Protein AF-A0A852ZB90-F1 (afdb_monomer_lite)

Sequence (143 aa):
MATTFTEGSSARAPVPRTAATSTGSAPGTRPEPSSFTPPLVPPPRRRAGDPTEADLTAATWDVQTGERSGHWHANVHVEAYRPAEGPGTPWLLLRGPGWRRLPRADERAGTVLAFLGAQAHRTGRPVSVLEDAEGVIRQIYLW

Radius of gyration: 27.37 Å; chains: 1; bounding box: 32×73×77 Å

Organism: NCBI:txid446787

Foldseek 3Di:
DDDDDDDDDPDDDDDDDDDDDDDDDDDDDDDDPPPDDDPPDPPPPDPDLPQDPVLLVCLVPPPDDDPQPWDKDFQWAFQDWADADDQGWIWTQTDPVGIATEPGCVDSQSVSVSVLSVVRNVVRFGWMFTAHPVRYTSHIGGD

Structure (mmCIF, N/CA/C/O backbone):
data_AF-A0A852ZB90-F1
#
_entry.id   AF-A0A852ZB90-F1
#
loop_
_atom_site.group_PDB
_atom_site.id
_atom_site.type_symbol
_atom_site.label_atom_id
_atom_site.label_alt_id
_atom_site.label_comp_id
_atom_site.label_asym_id
_atom_site.label_entity_id
_atom_site.label_seq_id
_atom_site.pdbx_PDB_ins_code
_atom_site.Cartn_x
_atom_site.Cartn_y
_atom_site.Cartn_z
_atom_site.occupancy
_atom_site.B_iso_or_equiv
_atom_site.auth_seq_id
_atom_site.auth_comp_id
_atom_site.auth_asym_id
_atom_site.auth_atom_id
_atom_site.pdbx_PDB_model_num
ATOM 1 N N . MET A 1 1 ? 4.880 -24.658 58.133 1.00 43.88 1 MET A N 1
ATOM 2 C CA . MET A 1 1 ? 5.886 -23.622 57.825 1.00 43.88 1 MET A CA 1
ATOM 3 C C . MET A 1 1 ? 5.189 -22.546 57.017 1.00 43.88 1 MET A C 1
ATOM 5 O O . MET A 1 1 ? 4.683 -22.855 55.950 1.00 43.88 1 MET A O 1
ATOM 9 N N . ALA A 1 2 ? 5.034 -21.357 57.596 1.00 41.19 2 ALA A N 1
ATOM 10 C CA . ALA A 1 2 ? 4.275 -20.247 57.028 1.00 41.19 2 ALA A CA 1
ATOM 11 C C . ALA A 1 2 ? 5.254 -19.204 56.476 1.00 41.19 2 ALA A C 1
ATOM 13 O O . ALA A 1 2 ? 6.137 -18.757 57.204 1.00 41.19 2 ALA A O 1
ATOM 14 N N . THR A 1 3 ? 5.115 -18.844 55.203 1.00 47.59 3 THR A N 1
ATOM 15 C CA . THR A 1 3 ? 5.881 -17.770 54.561 1.00 47.59 3 THR A CA 1
ATOM 16 C C . THR A 1 3 ? 4.982 -16.552 54.407 1.00 47.59 3 THR A C 1
ATOM 18 O O . THR A 1 3 ? 4.089 -16.528 53.564 1.00 47.59 3 THR A O 1
ATOM 21 N N . THR A 1 4 ? 5.202 -15.557 55.257 1.00 45.91 4 THR A N 1
ATOM 22 C CA . THR A 1 4 ? 4.640 -14.209 55.159 1.00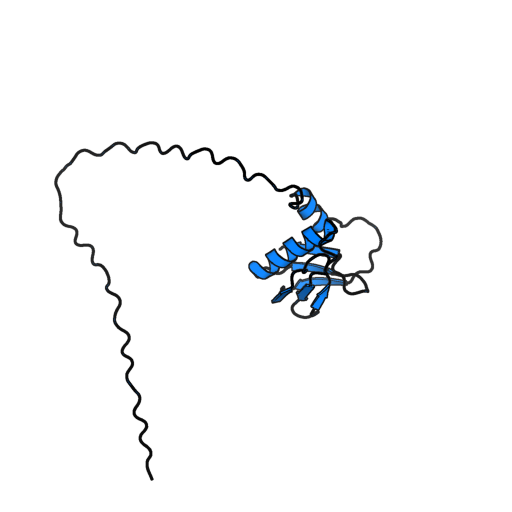 45.91 4 THR A CA 1
ATOM 23 C C . THR A 1 4 ? 5.381 -13.434 54.070 1.00 45.91 4 THR A C 1
ATOM 25 O O . THR A 1 4 ? 6.598 -13.278 54.137 1.00 45.91 4 THR A O 1
ATOM 28 N N . PHE A 1 5 ? 4.649 -12.946 53.068 1.00 38.72 5 PHE A N 1
ATOM 29 C CA . PHE A 1 5 ? 5.155 -12.005 52.070 1.00 38.72 5 PHE A CA 1
ATOM 30 C C . PHE A 1 5 ? 4.608 -10.617 52.422 1.00 38.72 5 PHE A C 1
ATOM 32 O O . PHE A 1 5 ? 3.398 -10.402 52.424 1.00 38.72 5 PHE A O 1
ATOM 39 N N . THR A 1 6 ? 5.499 -9.703 52.801 1.00 44.47 6 THR A N 1
ATOM 40 C CA . THR A 1 6 ? 5.170 -8.312 53.131 1.00 44.47 6 THR A CA 1
ATOM 41 C C . THR A 1 6 ? 5.004 -7.527 51.834 1.00 44.47 6 THR A C 1
ATOM 43 O O . THR A 1 6 ? 5.984 -7.236 51.150 1.00 44.47 6 THR A O 1
ATOM 46 N N . GLU A 1 7 ? 3.763 -7.200 51.483 1.00 46.56 7 GLU A N 1
ATOM 47 C CA . GLU A 1 7 ? 3.434 -6.349 50.340 1.00 46.56 7 GLU A CA 1
ATOM 48 C C . GLU A 1 7 ? 3.753 -4.883 50.679 1.00 46.56 7 GLU A C 1
ATOM 50 O O . GLU A 1 7 ? 3.147 -4.265 51.558 1.00 46.56 7 GLU A O 1
ATOM 55 N N . GLY A 1 8 ? 4.776 -4.345 50.013 1.00 37.44 8 GLY A N 1
ATOM 56 C CA . GLY A 1 8 ? 5.190 -2.952 50.119 1.00 37.44 8 GLY A CA 1
ATOM 57 C C . GLY A 1 8 ? 4.150 -2.025 49.497 1.00 37.44 8 GLY A C 1
ATOM 58 O O . GLY A 1 8 ? 4.011 -1.949 48.280 1.00 37.44 8 GLY A O 1
ATOM 59 N N . SER A 1 9 ? 3.442 -1.302 50.361 1.00 40.66 9 SER A N 1
ATOM 60 C CA . SER A 1 9 ? 2.519 -0.217 50.034 1.00 40.66 9 SER A CA 1
ATOM 61 C C . SER A 1 9 ? 3.228 0.899 49.254 1.00 40.66 9 SER A C 1
ATOM 63 O O . SER A 1 9 ? 3.978 1.692 49.823 1.00 40.66 9 SER A O 1
ATOM 65 N N . SER A 1 10 ? 2.989 0.977 47.943 1.00 44.44 10 SER A N 1
ATOM 66 C CA . SER A 1 10 ? 3.414 2.108 47.114 1.00 44.44 10 SER A CA 1
ATOM 67 C C . SER A 1 10 ? 2.248 3.092 46.993 1.00 44.44 10 SER A C 1
ATOM 69 O O . SER A 1 10 ? 1.458 3.057 46.049 1.00 44.44 10 SER A O 1
ATOM 71 N N . ALA A 1 11 ? 2.104 3.954 48.000 1.00 47.72 11 ALA A N 1
ATOM 72 C CA . ALA A 1 11 ? 1.103 5.012 48.019 1.00 47.72 11 ALA A CA 1
ATOM 73 C C . ALA A 1 11 ? 1.342 6.000 46.861 1.00 47.72 11 ALA A C 1
ATOM 75 O O . ALA A 1 11 ? 2.342 6.716 46.813 1.00 47.72 11 ALA A O 1
ATOM 76 N N . ARG A 1 12 ? 0.406 6.037 45.909 1.00 40.97 12 ARG A N 1
ATOM 77 C CA . ARG A 1 12 ? 0.364 7.013 44.815 1.00 40.97 12 ARG A CA 1
ATOM 78 C C . ARG A 1 12 ? 0.055 8.394 45.399 1.00 40.97 12 ARG A C 1
ATOM 80 O O . ARG A 1 12 ? -1.034 8.611 45.924 1.00 40.97 12 ARG A O 1
ATOM 87 N N . ALA A 1 13 ? 1.009 9.319 45.307 1.00 45.66 13 ALA A N 1
ATOM 88 C CA . ALA A 1 13 ? 0.827 10.700 45.745 1.00 45.66 13 ALA A CA 1
ATOM 89 C C . ALA A 1 13 ? -0.348 11.374 44.994 1.00 45.66 13 ALA A C 1
ATOM 91 O O . ALA A 1 13 ? -0.459 11.212 43.772 1.00 45.66 13 ALA A O 1
ATOM 92 N N . PRO A 1 14 ? -1.233 12.121 45.681 1.00 47.03 14 PRO A N 1
ATOM 93 C CA . PRO A 1 14 ? -2.324 12.838 45.033 1.00 47.03 14 PRO A CA 1
ATOM 94 C C . PRO A 1 14 ? -1.794 14.048 44.249 1.00 47.03 14 PRO A C 1
ATOM 96 O O . PRO A 1 14 ? -1.040 14.870 44.763 1.00 47.03 14 PRO A O 1
ATOM 99 N N . VAL A 1 15 ? -2.218 14.159 42.990 1.00 43.56 15 VAL A N 1
ATOM 100 C CA . VAL A 1 15 ? -1.995 15.330 42.127 1.00 43.56 15 VAL A CA 1
ATOM 101 C C . VAL A 1 15 ? -2.701 16.555 42.728 1.00 43.56 15 VAL A C 1
ATOM 103 O O . VAL A 1 15 ? -3.898 16.463 43.019 1.00 43.56 15 VAL A O 1
ATOM 106 N N . PRO A 1 16 ? -2.027 17.707 42.903 1.00 43.12 16 PRO A N 1
ATOM 107 C CA . PRO A 1 16 ? -2.681 18.904 43.413 1.00 43.12 16 PRO A CA 1
ATOM 108 C C . PRO A 1 16 ? -3.661 19.457 42.368 1.00 43.12 16 PRO A C 1
ATOM 110 O O . PRO A 1 16 ? -3.267 19.867 41.278 1.00 43.12 16 PRO A O 1
ATOM 113 N N . ARG A 1 17 ? -4.958 19.480 42.707 1.00 45.25 17 ARG A N 1
ATOM 114 C CA . ARG A 1 17 ? -5.961 20.276 41.986 1.00 45.25 17 ARG A CA 1
ATOM 115 C C . ARG A 1 17 ? -5.745 21.738 42.350 1.00 45.25 17 ARG A C 1
ATOM 117 O O . ARG A 1 17 ? -5.940 22.120 43.501 1.00 45.25 17 ARG A O 1
ATOM 124 N N . THR A 1 18 ? -5.357 22.554 41.381 1.00 43.41 18 THR A N 1
ATOM 125 C CA . THR A 1 18 ? -5.297 24.006 41.544 1.00 43.41 18 THR A CA 1
ATOM 126 C C . THR A 1 18 ? -6.726 24.531 41.699 1.00 43.41 18 THR A C 1
ATOM 128 O O . THR A 1 18 ? -7.508 24.521 40.751 1.00 43.41 18 THR A O 1
ATOM 131 N N . ALA A 1 19 ? -7.092 24.939 42.913 1.00 40.03 19 ALA A N 1
ATOM 132 C CA . ALA A 1 19 ? -8.308 25.699 43.159 1.00 40.03 19 ALA A CA 1
ATOM 133 C C . ALA A 1 19 ? -8.091 27.131 42.651 1.00 40.03 19 ALA A C 1
ATOM 135 O O . ALA A 1 19 ? -7.159 27.811 43.078 1.00 40.03 19 ALA A O 1
ATOM 136 N N . ALA A 1 20 ? -8.933 27.580 41.722 1.00 38.94 20 ALA A N 1
ATOM 137 C CA . ALA A 1 20 ? -8.973 28.975 41.315 1.00 38.94 20 ALA A CA 1
ATOM 138 C C . ALA A 1 20 ? -9.669 29.788 42.416 1.00 38.94 20 ALA A C 1
ATOM 140 O O . ALA A 1 20 ? -10.893 29.766 42.541 1.00 38.94 20 ALA A O 1
ATOM 141 N N . THR A 1 21 ? -8.886 30.498 43.226 1.00 38.03 21 THR A N 1
ATOM 142 C CA . THR A 1 21 ? -9.404 31.542 44.114 1.00 38.03 21 THR A CA 1
ATOM 143 C C . THR A 1 21 ? -9.700 32.775 43.266 1.00 38.03 21 THR A C 1
ATOM 145 O O . THR A 1 21 ? -8.790 33.453 42.797 1.00 38.03 21 THR A O 1
ATOM 148 N N . SER A 1 22 ? -10.985 33.045 43.042 1.00 42.66 22 SER A N 1
ATOM 149 C CA . SER A 1 22 ? -11.459 34.295 42.451 1.00 42.66 22 SER A CA 1
ATOM 150 C C . SER A 1 22 ? -11.431 35.387 43.518 1.00 42.66 22 SER A C 1
ATOM 152 O O . SER A 1 22 ? -12.354 35.490 44.325 1.00 42.66 22 SER A O 1
ATOM 154 N N . THR A 1 23 ? -10.382 36.205 43.520 1.00 40.44 23 THR A N 1
ATOM 155 C CA . THR A 1 23 ? -10.326 37.447 44.301 1.00 40.44 23 THR A CA 1
ATOM 156 C C . THR A 1 23 ? -10.567 38.613 43.351 1.00 40.44 23 THR A C 1
ATOM 158 O O . THR A 1 23 ? -9.854 38.776 42.363 1.00 40.44 23 THR A O 1
ATOM 161 N N . GLY A 1 24 ? -11.618 39.387 43.622 1.00 46.22 24 GLY A N 1
ATOM 162 C CA . GLY A 1 24 ? -12.045 40.501 42.783 1.00 46.22 24 GLY A CA 1
ATOM 163 C C . GLY A 1 24 ? -10.960 41.559 42.586 1.00 46.22 24 GLY A C 1
ATOM 164 O O . GLY A 1 24 ? -10.116 41.793 43.452 1.00 46.22 24 GLY A O 1
ATOM 165 N N . SER A 1 25 ? -11.007 42.226 41.436 1.00 41.66 25 SER A N 1
ATOM 166 C CA . SER A 1 25 ? -10.293 43.477 41.201 1.00 41.66 25 SER A CA 1
ATOM 167 C C . SER A 1 25 ? -11.099 44.403 40.288 1.00 41.66 25 SER A C 1
ATOM 169 O O . SER A 1 25 ? -11.844 43.961 39.417 1.00 41.66 25 SER A O 1
ATOM 171 N N . ALA A 1 26 ? -10.965 45.687 40.609 1.00 46.06 26 ALA A N 1
ATOM 172 C CA . ALA A 1 26 ? -11.660 46.891 40.156 1.00 46.06 26 ALA A CA 1
ATOM 173 C C . ALA A 1 26 ? -11.725 47.104 38.620 1.00 46.06 26 ALA A C 1
ATOM 175 O O . ALA A 1 26 ? -10.983 46.457 37.879 1.00 46.06 26 ALA A O 1
ATOM 176 N N . PRO A 1 27 ? -12.578 48.030 38.121 1.00 44.78 27 PRO A N 1
ATOM 177 C CA . PRO A 1 27 ? -12.738 48.277 36.689 1.00 44.78 27 PRO A CA 1
ATOM 178 C C . PRO A 1 27 ? -11.501 48.980 36.112 1.00 44.78 27 PRO A C 1
ATOM 180 O O . PRO A 1 27 ? -11.358 50.197 36.193 1.00 44.78 27 PRO A O 1
ATOM 183 N N . GLY A 1 28 ? -10.597 48.188 35.537 1.00 42.66 28 GLY A N 1
ATOM 184 C CA . GLY A 1 28 ? -9.466 48.641 34.734 1.00 42.66 28 GLY A CA 1
ATOM 185 C C . GLY A 1 28 ? -9.751 48.450 33.245 1.00 42.66 28 GLY A C 1
ATOM 186 O O . GLY A 1 28 ? -10.223 47.400 32.818 1.00 42.66 28 GLY A O 1
ATOM 187 N N . THR A 1 29 ? -9.488 49.495 32.473 1.00 48.50 29 THR A N 1
ATOM 188 C CA . THR A 1 29 ? -9.661 49.658 31.026 1.00 48.50 29 THR A CA 1
ATOM 189 C C . THR A 1 29 ? -9.310 48.401 30.214 1.00 48.50 29 THR A C 1
ATOM 191 O O . THR A 1 29 ? -8.192 47.900 30.293 1.00 48.50 29 THR A O 1
ATOM 194 N N . ARG A 1 30 ? -10.257 47.902 29.403 1.00 49.09 30 ARG A N 1
ATOM 195 C CA . ARG A 1 30 ? -10.067 46.774 28.472 1.00 49.09 30 ARG A CA 1
ATOM 196 C C . ARG A 1 30 ? -9.057 47.170 27.381 1.00 49.09 30 ARG A C 1
ATOM 198 O O . ARG A 1 30 ? -9.386 48.064 26.603 1.00 49.09 30 ARG A O 1
ATOM 205 N N . PRO A 1 31 ? -7.875 46.536 27.273 1.00 55.31 31 PRO A N 1
ATOM 206 C CA . PRO A 1 31 ? -7.019 46.737 26.113 1.00 55.31 31 PRO A CA 1
ATOM 207 C C . PRO A 1 31 ? -7.691 46.130 24.871 1.00 55.31 31 PRO A C 1
ATOM 209 O O . PRO A 1 31 ? -8.267 45.039 24.922 1.00 55.31 31 PRO A O 1
ATOM 212 N N . GLU A 1 32 ? -7.663 46.882 23.774 1.00 52.59 32 GLU A N 1
ATOM 213 C CA . GLU A 1 32 ? -8.128 46.467 22.450 1.00 52.59 32 GLU A CA 1
ATOM 214 C C . GLU A 1 32 ? -7.445 45.146 22.035 1.00 52.59 32 GLU A C 1
ATOM 216 O O . GLU A 1 32 ? -6.249 44.977 22.293 1.00 52.59 32 GLU A O 1
ATOM 221 N N . PRO A 1 33 ? -8.157 44.177 21.427 1.00 51.91 33 PRO A N 1
ATOM 222 C CA . PRO A 1 33 ? -7.511 42.969 20.933 1.00 51.91 33 PRO A CA 1
ATOM 223 C C . PRO A 1 33 ? -6.563 43.326 19.780 1.00 51.91 33 PRO A C 1
ATOM 225 O O . PRO A 1 33 ? -7.007 43.603 18.667 1.00 51.91 33 PRO A O 1
ATOM 228 N N . SER A 1 34 ? -5.253 43.292 20.043 1.00 58.75 34 SER A N 1
ATOM 229 C CA . SER A 1 34 ? -4.218 43.379 19.010 1.00 58.75 34 SER A CA 1
ATOM 230 C C . SER A 1 34 ? -4.525 42.403 17.877 1.00 58.75 34 SER A C 1
ATOM 232 O O . SER A 1 34 ? -4.581 41.189 18.084 1.00 58.75 34 SER A O 1
ATOM 234 N N . SER A 1 35 ? -4.698 42.943 16.672 1.00 58.41 35 SER A N 1
ATOM 235 C CA . SER A 1 35 ? -4.856 42.167 15.445 1.00 58.41 35 SER A CA 1
ATOM 236 C C . SER A 1 35 ? -3.551 41.429 15.147 1.00 58.41 35 SER A C 1
ATOM 238 O O . SER A 1 35 ? -2.633 41.968 14.530 1.00 58.41 35 SER A O 1
ATOM 240 N N . PHE A 1 36 ? -3.441 40.191 15.622 1.00 59.03 36 PHE A N 1
ATOM 241 C CA . PHE A 1 36 ? -2.353 39.300 15.246 1.00 59.03 36 PHE A CA 1
ATOM 242 C C . PHE A 1 36 ? -2.535 38.914 13.776 1.00 59.03 36 PHE A C 1
ATOM 244 O O . PHE A 1 36 ? -3.378 38.086 13.438 1.00 59.03 36 PHE A O 1
ATOM 251 N N . THR A 1 37 ? -1.752 39.531 12.894 1.00 59.03 37 THR A N 1
ATOM 252 C CA . THR A 1 37 ? -1.577 39.029 11.529 1.00 59.03 37 THR A CA 1
ATOM 253 C C . THR A 1 37 ? -0.483 37.964 11.595 1.00 59.03 37 THR A C 1
ATOM 255 O O . THR A 1 37 ? 0.668 38.325 11.858 1.00 59.03 37 THR A O 1
ATOM 258 N N . PRO A 1 38 ? -0.791 36.663 11.427 1.00 62.25 38 PRO A N 1
ATOM 259 C CA . PRO A 1 38 ? 0.249 35.647 11.406 1.00 62.25 38 PRO A CA 1
ATOM 260 C C . PRO A 1 38 ? 1.231 35.958 10.268 1.00 62.25 38 PRO A C 1
ATOM 262 O O . PRO A 1 38 ? 0.793 36.350 9.182 1.00 62.25 38 PRO A O 1
ATOM 265 N N . PRO A 1 39 ? 2.550 35.796 10.482 1.00 57.75 39 PRO A N 1
ATOM 266 C CA . PRO A 1 39 ? 3.505 35.939 9.397 1.00 57.75 39 PRO A CA 1
ATOM 267 C C . PRO A 1 39 ? 3.128 34.954 8.290 1.00 57.75 39 PRO A C 1
ATOM 269 O O . PRO A 1 39 ? 2.835 33.788 8.564 1.00 57.75 39 PRO A O 1
ATOM 272 N N . LEU A 1 40 ? 3.114 35.436 7.047 1.00 60.59 40 LEU A N 1
ATOM 273 C CA . LEU A 1 40 ? 2.865 34.625 5.863 1.00 60.59 40 LEU A CA 1
ATOM 274 C C . LEU A 1 40 ? 3.976 33.569 5.775 1.00 60.59 40 LEU A C 1
ATOM 276 O O . LEU A 1 40 ? 5.065 33.841 5.273 1.00 60.59 40 LEU A O 1
ATOM 280 N N . VAL A 1 41 ? 3.734 32.384 6.339 1.00 69.69 41 VAL A N 1
ATOM 281 C CA . VAL A 1 41 ? 4.665 31.261 6.248 1.00 69.69 41 VAL A CA 1
ATOM 282 C C . VAL A 1 41 ? 4.767 30.917 4.762 1.00 69.69 41 VAL A C 1
ATOM 284 O O . VAL A 1 41 ? 3.744 30.579 4.160 1.00 69.69 41 VAL A O 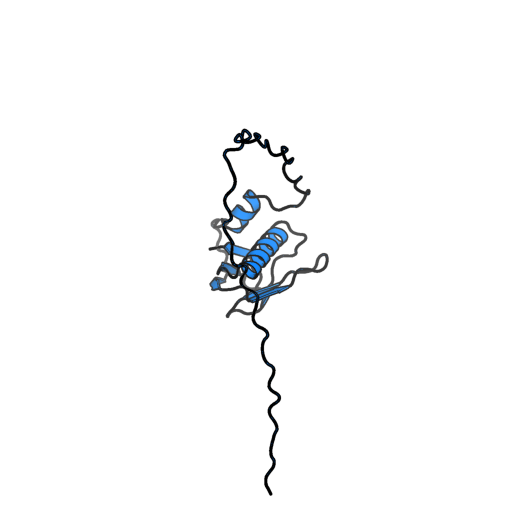1
ATOM 287 N N . PRO A 1 42 ? 5.953 31.033 4.133 1.00 60.81 42 PRO A N 1
ATOM 288 C CA . PRO A 1 42 ? 6.102 30.622 2.748 1.00 60.81 42 PRO A CA 1
ATOM 289 C C . PRO A 1 42 ? 5.720 29.141 2.651 1.00 60.81 42 PRO A C 1
ATOM 291 O O . PRO A 1 42 ? 6.091 28.368 3.543 1.00 60.81 42 PRO A O 1
ATOM 294 N N . PRO A 1 43 ? 4.975 28.727 1.610 1.00 59.94 43 PRO A N 1
ATOM 295 C CA . PRO A 1 43 ? 4.585 27.334 1.469 1.00 59.94 43 PRO A CA 1
ATOM 296 C C . PRO A 1 43 ? 5.842 26.458 1.536 1.00 59.94 43 PRO A C 1
ATOM 298 O O . PRO A 1 43 ? 6.890 26.864 1.011 1.00 59.94 43 PRO A O 1
ATOM 301 N N . PRO A 1 44 ? 5.775 25.288 2.199 1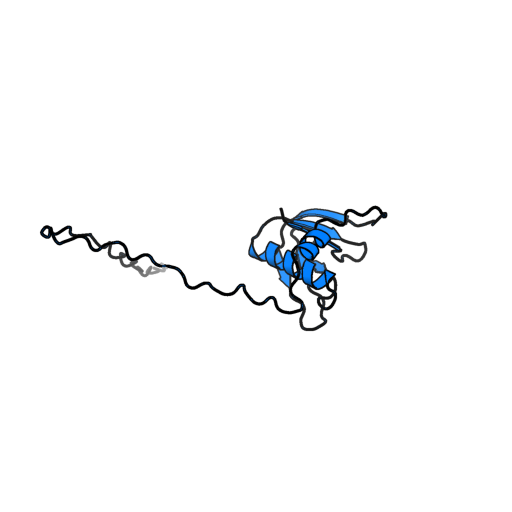.00 63.75 44 PRO A N 1
ATOM 302 C CA . PRO A 1 44 ? 6.920 24.399 2.290 1.00 63.75 44 PRO A CA 1
ATOM 303 C C . PRO A 1 44 ? 7.452 24.161 0.878 1.00 63.75 44 PRO A C 1
ATOM 305 O O . PRO A 1 44 ? 6.713 23.749 -0.019 1.00 63.75 44 PRO A O 1
ATOM 308 N N . ARG A 1 45 ? 8.731 24.492 0.665 1.00 61.53 45 ARG A N 1
ATOM 309 C CA . ARG A 1 45 ? 9.408 24.234 -0.605 1.00 61.53 45 ARG A CA 1
ATOM 310 C C . ARG A 1 45 ? 9.402 22.721 -0.797 1.00 61.53 45 ARG A C 1
ATOM 312 O O . ARG A 1 45 ? 10.154 22.028 -0.116 1.00 61.53 45 ARG A O 1
ATOM 319 N N . ARG A 1 46 ? 8.526 22.222 -1.675 1.00 55.03 46 ARG A N 1
ATOM 320 C CA . ARG A 1 46 ? 8.508 20.808 -2.071 1.00 55.03 46 ARG A CA 1
ATOM 321 C C . ARG A 1 46 ? 9.914 20.433 -2.527 1.00 55.03 46 ARG A C 1
ATOM 323 O O . ARG A 1 46 ? 10.503 21.154 -3.340 1.00 55.03 46 ARG A O 1
ATOM 330 N N . ARG A 1 47 ? 10.474 19.348 -1.992 1.00 60.06 47 ARG A N 1
ATOM 331 C CA . ARG A 1 47 ? 11.728 18.817 -2.526 1.00 60.06 47 ARG A CA 1
ATOM 332 C C . ARG A 1 47 ? 11.433 18.218 -3.893 1.00 60.06 47 ARG A C 1
ATOM 334 O O . ARG A 1 47 ? 10.395 17.593 -4.102 1.00 60.06 47 ARG A O 1
ATOM 341 N N . ALA A 1 48 ? 12.357 18.401 -4.831 1.00 54.19 48 ALA A N 1
ATOM 342 C CA . ALA A 1 48 ? 12.332 17.642 -6.071 1.00 54.19 48 ALA A CA 1
ATOM 343 C C . ALA A 1 48 ? 12.350 16.143 -5.714 1.00 54.19 48 ALA A C 1
ATOM 345 O O . ALA A 1 48 ? 13.298 15.683 -5.080 1.00 54.19 48 ALA A O 1
ATOM 346 N N . GLY A 1 49 ? 11.277 15.424 -6.055 1.00 63.03 49 GLY A N 1
ATOM 347 C CA . GLY A 1 49 ? 11.088 14.008 -5.717 1.00 63.03 49 GLY A CA 1
ATOM 348 C C . GLY A 1 49 ? 9.968 13.713 -4.715 1.00 63.03 49 GLY A C 1
ATOM 349 O O . GLY A 1 49 ? 9.626 12.545 -4.547 1.00 63.03 49 GLY A O 1
ATOM 350 N N . ASP A 1 50 ? 9.358 14.726 -4.089 1.00 70.62 50 ASP A N 1
ATOM 351 C CA . ASP A 1 50 ? 8.174 14.491 -3.258 1.00 70.62 50 ASP A CA 1
ATOM 352 C C . ASP A 1 50 ? 6.984 14.064 -4.142 1.00 70.62 50 ASP A C 1
ATOM 354 O O . ASP A 1 50 ? 6.718 14.719 -5.159 1.00 70.62 50 ASP A O 1
ATOM 358 N N . PRO A 1 51 ? 6.242 13.001 -3.773 1.00 71.69 51 PRO A N 1
ATOM 359 C CA . PRO A 1 51 ? 5.077 12.569 -4.532 1.00 71.69 51 PRO A CA 1
ATOM 360 C C . PRO A 1 51 ? 4.038 13.694 -4.607 1.00 71.69 51 PRO A C 1
ATOM 362 O O . PRO A 1 51 ? 3.708 14.352 -3.614 1.00 71.69 51 PRO A O 1
ATOM 365 N N . THR A 1 52 ? 3.539 13.949 -5.814 1.00 80.31 52 THR A N 1
ATOM 366 C CA . THR A 1 52 ? 2.484 14.937 -6.049 1.00 80.31 52 THR A CA 1
ATOM 367 C C . THR A 1 52 ? 1.114 14.340 -5.743 1.00 80.31 52 THR A C 1
ATOM 369 O O . THR A 1 52 ? 0.952 13.125 -5.690 1.00 80.31 52 THR A O 1
ATOM 372 N N . GLU A 1 53 ? 0.100 15.188 -5.569 1.00 73.62 53 GLU A N 1
ATOM 373 C CA . GLU A 1 53 ? -1.283 14.723 -5.400 1.00 73.62 53 GLU A CA 1
ATOM 374 C C . GLU A 1 53 ? -1.728 13.851 -6.580 1.00 73.62 53 GLU A C 1
ATOM 376 O O . GLU A 1 53 ? -2.305 12.794 -6.361 1.00 73.62 53 GLU A O 1
ATOM 381 N N . ALA A 1 54 ? -1.336 14.221 -7.804 1.00 74.31 54 ALA A N 1
ATOM 382 C CA . ALA A 1 54 ? -1.583 13.431 -9.007 1.00 74.31 54 ALA A CA 1
ATOM 383 C C . ALA A 1 54 ? -0.940 12.031 -8.957 1.00 74.31 54 ALA A C 1
ATOM 385 O O . ALA A 1 54 ? -1.498 11.078 -9.493 1.00 74.31 54 ALA A O 1
ATOM 386 N N . ASP A 1 55 ? 0.218 11.889 -8.304 1.00 71.44 55 ASP A N 1
ATOM 387 C CA . ASP A 1 55 ? 0.890 10.595 -8.143 1.00 71.44 55 ASP A CA 1
ATOM 388 C C . ASP A 1 55 ? 0.165 9.713 -7.124 1.00 71.44 55 ASP A C 1
ATOM 390 O O . ASP A 1 55 ? 0.002 8.512 -7.337 1.00 71.44 55 ASP A O 1
ATOM 394 N N . LEU A 1 56 ? -0.300 10.321 -6.027 1.00 71.25 56 LEU A N 1
ATOM 395 C CA . LEU A 1 56 ? -1.118 9.645 -5.021 1.00 71.25 56 LEU A CA 1
ATOM 396 C C . LEU A 1 56 ? -2.447 9.188 -5.632 1.00 71.25 56 LEU A C 1
ATOM 398 O O . LEU A 1 56 ? -2.859 8.049 -5.405 1.00 71.25 56 LEU A O 1
ATOM 402 N N . THR A 1 57 ? -3.089 10.043 -6.437 1.00 68.44 57 THR A N 1
ATOM 403 C CA . THR A 1 57 ? -4.323 9.692 -7.148 1.00 68.44 57 THR A CA 1
ATOM 404 C C . THR A 1 57 ? -4.077 8.639 -8.218 1.00 68.44 57 THR A C 1
ATOM 406 O O . THR A 1 57 ? -4.855 7.708 -8.317 1.00 68.44 57 THR A O 1
ATOM 409 N N . ALA A 1 58 ? -2.979 8.696 -8.977 1.00 64.31 58 ALA A N 1
ATOM 410 C CA . ALA A 1 58 ? -2.649 7.654 -9.953 1.00 64.31 58 ALA A CA 1
ATOM 411 C C . ALA A 1 58 ? -2.430 6.285 -9.284 1.00 64.31 58 ALA A C 1
ATOM 413 O O . ALA A 1 58 ? -2.947 5.275 -9.758 1.00 64.31 58 ALA A O 1
ATOM 414 N N . ALA A 1 59 ? -1.752 6.247 -8.133 1.00 62.09 59 ALA A N 1
ATOM 415 C CA . ALA A 1 59 ? -1.600 5.020 -7.347 1.00 62.09 59 ALA A CA 1
ATOM 416 C C . ALA A 1 59 ? -2.927 4.488 -6.766 1.00 62.09 59 ALA A C 1
ATOM 418 O O . ALA A 1 59 ? -3.020 3.298 -6.458 1.00 62.09 59 ALA A O 1
ATOM 419 N N . THR A 1 60 ? -3.937 5.356 -6.644 1.00 56.28 60 THR A N 1
ATOM 420 C CA . THR A 1 60 ? -5.299 5.049 -6.180 1.00 56.28 60 THR A CA 1
ATOM 421 C C . THR A 1 60 ? -6.347 5.065 -7.300 1.00 56.28 60 THR A C 1
ATOM 423 O O . THR A 1 60 ? -7.529 4.996 -6.999 1.00 56.28 60 THR A O 1
ATOM 426 N N . TRP A 1 61 ? -5.987 5.183 -8.582 1.00 47.53 61 TRP A N 1
ATOM 427 C CA . TRP A 1 61 ? -6.984 5.304 -9.661 1.00 47.53 61 TRP A CA 1
ATOM 428 C C . TRP A 1 61 ? -6.611 4.570 -10.945 1.00 47.53 61 TRP A C 1
ATOM 430 O O . TRP A 1 61 ? -7.347 4.637 -11.927 1.00 47.53 61 TRP A O 1
ATOM 440 N N . ASP A 1 62 ? -5.514 3.816 -10.974 1.00 45.53 62 ASP A N 1
ATOM 441 C CA . ASP A 1 62 ? -5.168 3.028 -12.157 1.00 45.53 62 ASP A CA 1
ATOM 442 C C . ASP A 1 62 ? -6.037 1.755 -12.276 1.00 45.53 62 ASP A C 1
ATOM 444 O O . ASP A 1 62 ? -5.550 0.628 -12.309 1.00 45.53 62 ASP A O 1
ATOM 448 N N . VAL A 1 63 ? -7.362 1.920 -12.348 1.00 48.50 63 VAL 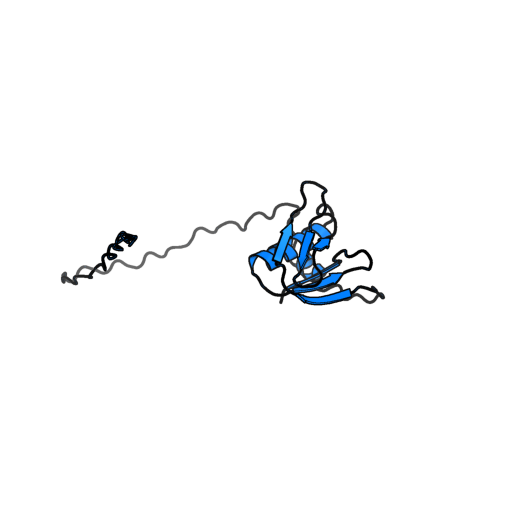A N 1
ATOM 449 C CA . VAL A 1 63 ? -8.270 0.945 -12.965 1.00 48.50 63 VAL A CA 1
ATOM 450 C C . VAL A 1 63 ? -8.245 1.206 -14.476 1.00 48.50 63 VAL A C 1
ATOM 452 O O . VAL A 1 63 ? -9.242 1.591 -15.082 1.00 48.50 63 VAL A O 1
ATOM 455 N N . GLN A 1 64 ? -7.080 1.061 -15.109 1.00 43.28 64 GLN A N 1
ATOM 456 C CA . GLN A 1 64 ? -6.981 1.057 -16.568 1.00 43.28 64 GLN A CA 1
ATOM 457 C C . GLN A 1 64 ? -6.957 -0.389 -17.061 1.00 43.28 64 GLN A C 1
ATOM 459 O O . GLN A 1 64 ? -5.945 -1.081 -17.019 1.00 43.28 64 GLN A O 1
ATOM 464 N N . THR A 1 65 ? -8.148 -0.831 -17.475 1.00 41.09 65 THR A N 1
ATOM 465 C CA . THR A 1 65 ? -8.415 -1.689 -18.643 1.00 41.09 65 THR A CA 1
ATOM 466 C C . THR A 1 65 ? -7.196 -2.396 -19.231 1.00 41.09 65 THR A C 1
ATOM 468 O O . THR A 1 65 ? -6.568 -1.933 -20.180 1.00 41.09 65 THR A O 1
ATOM 471 N N . GLY A 1 66 ? -6.891 -3.552 -18.674 1.00 39.81 66 GLY A N 1
ATOM 472 C CA . GLY A 1 66 ? -5.845 -4.435 -19.149 1.00 39.81 66 GLY A CA 1
ATOM 473 C C . GLY A 1 66 ? -5.700 -5.488 -18.086 1.00 39.81 66 GLY A C 1
ATOM 474 O O . GLY A 1 66 ? -5.104 -5.205 -17.059 1.00 39.81 66 GLY A O 1
ATOM 475 N N . GLU A 1 67 ? -6.371 -6.616 -18.303 1.00 45.31 67 GLU A N 1
ATOM 476 C CA . GLU A 1 67 ? -6.314 -7.880 -17.569 1.00 45.31 67 GLU A CA 1
ATOM 477 C C . GLU A 1 67 ? -5.048 -8.031 -16.699 1.00 45.31 67 GLU A C 1
ATOM 479 O O . GLU A 1 67 ? -4.076 -8.685 -17.061 1.00 45.31 67 GLU A O 1
ATOM 484 N N . ARG A 1 68 ? -5.025 -7.373 -15.537 1.00 54.66 68 ARG A N 1
ATOM 485 C CA . ARG A 1 68 ? -3.992 -7.561 -1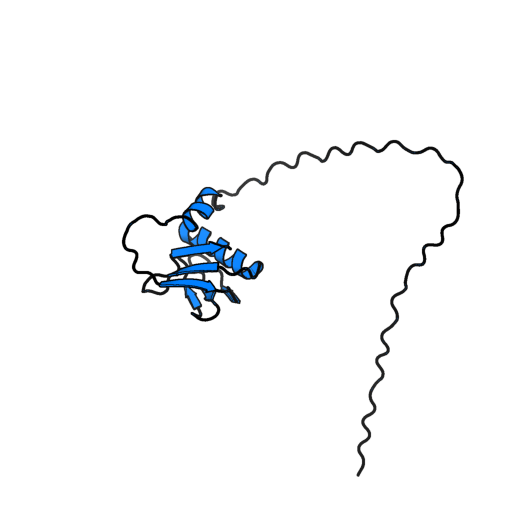4.526 1.00 54.66 68 ARG A CA 1
ATOM 486 C C . ARG A 1 68 ? -4.569 -8.602 -13.598 1.00 54.66 68 ARG A C 1
ATOM 488 O O . ARG A 1 68 ? -5.316 -8.281 -12.677 1.00 54.66 68 ARG A O 1
ATOM 495 N N . SER A 1 69 ? -4.267 -9.857 -13.906 1.00 63.84 69 SER A N 1
ATOM 496 C CA . SER A 1 69 ? -4.448 -11.002 -13.023 1.00 63.84 69 SER A CA 1
ATOM 497 C C . SER A 1 69 ? -3.618 -10.776 -11.758 1.00 63.84 69 SER A C 1
ATOM 499 O O . SER A 1 69 ? -2.472 -11.204 -11.657 1.00 63.84 69 SER A O 1
ATOM 501 N N . GLY A 1 70 ? -4.182 -10.007 -10.835 1.00 76.12 70 GLY A N 1
ATOM 502 C CA . GLY A 1 70 ? -3.640 -9.744 -9.518 1.00 76.12 70 GLY A CA 1
ATOM 503 C C . GLY A 1 70 ? -4.670 -10.084 -8.452 1.00 76.12 70 GLY A C 1
ATOM 504 O O . GLY A 1 70 ? -5.876 -10.118 -8.713 1.00 76.12 70 GLY A O 1
ATOM 505 N N . HIS A 1 71 ? -4.198 -10.358 -7.244 1.00 90.12 71 HIS A N 1
ATOM 506 C CA . HIS A 1 71 ? -5.055 -10.700 -6.122 1.00 90.12 71 HIS A CA 1
ATOM 507 C C . HIS A 1 71 ? -5.393 -9.443 -5.320 1.00 90.12 71 HIS A C 1
ATOM 509 O O . HIS A 1 71 ? -4.513 -8.706 -4.873 1.00 90.12 71 HIS A O 1
ATOM 515 N N . TRP A 1 72 ? -6.689 -9.186 -5.153 1.00 92.81 72 TRP A N 1
ATOM 516 C CA . TRP A 1 72 ? -7.172 -8.105 -4.303 1.00 92.81 72 TRP A CA 1
ATOM 517 C C . TRP A 1 72 ? -7.277 -8.564 -2.853 1.00 92.81 72 TRP A C 1
ATOM 519 O O . TRP A 1 72 ? -7.950 -9.549 -2.554 1.00 92.81 72 TRP A O 1
ATOM 529 N N . HIS A 1 73 ? -6.699 -7.778 -1.950 1.00 92.69 73 HIS A N 1
ATOM 530 C CA . HIS A 1 73 ? -6.926 -7.878 -0.512 1.00 92.69 73 HIS A CA 1
ATOM 531 C C . HIS A 1 73 ? -7.616 -6.602 -0.049 1.00 92.69 73 HIS A C 1
ATOM 533 O O . HIS A 1 73 ? -6.993 -5.542 0.014 1.00 92.69 73 HIS A O 1
ATOM 539 N N . ALA A 1 74 ? -8.914 -6.685 0.230 1.00 93.31 74 ALA A N 1
ATOM 540 C CA . ALA A 1 74 ? -9.715 -5.546 0.665 1.00 93.31 74 ALA A CA 1
ATOM 541 C C . ALA A 1 74 ? -9.813 -5.479 2.194 1.00 93.31 74 ALA A C 1
ATOM 543 O O . ALA A 1 74 ? -9.871 -6.510 2.864 1.00 93.31 74 ALA A O 1
ATOM 544 N N . ASN A 1 75 ? -9.894 -4.259 2.735 1.00 93.94 75 ASN A N 1
ATOM 545 C CA . ASN A 1 75 ? -10.082 -3.998 4.167 1.00 93.94 75 ASN A CA 1
ATOM 546 C C . ASN A 1 75 ? -9.006 -4.644 5.074 1.00 93.94 75 ASN A C 1
ATOM 548 O O . ASN A 1 75 ? -9.284 -5.085 6.193 1.00 93.94 75 ASN A O 1
ATOM 552 N N . VAL A 1 76 ? -7.761 -4.714 4.595 1.00 94.62 76 VAL A N 1
ATOM 553 C CA . VAL A 1 76 ? -6.628 -5.267 5.351 1.00 94.62 76 VAL A CA 1
ATOM 554 C C . VAL A 1 76 ? -5.883 -4.174 6.104 1.00 94.62 76 VAL A C 1
ATOM 556 O O . VAL A 1 76 ? -5.819 -3.028 5.669 1.00 94.62 76 VAL A O 1
ATOM 559 N N . HIS A 1 77 ? -5.304 -4.524 7.250 1.00 96.38 77 HIS A N 1
ATOM 560 C CA . HIS A 1 77 ? -4.516 -3.593 8.061 1.00 96.38 77 HIS A CA 1
ATOM 561 C C . HIS A 1 77 ? -3.021 -3.818 7.839 1.00 96.38 77 HIS A C 1
ATOM 563 O O . HIS A 1 77 ? -2.578 -4.962 7.723 1.00 96.38 77 HIS A O 1
ATOM 569 N N . VAL A 1 78 ? -2.248 -2.730 7.832 1.00 96.88 78 VAL A N 1
ATOM 570 C CA . VAL A 1 78 ? -0.782 -2.781 7.797 1.00 96.88 78 VAL A CA 1
ATOM 571 C C . VAL A 1 78 ? -0.245 -2.838 9.228 1.00 96.88 78 VAL A C 1
ATOM 573 O O . VAL A 1 78 ? -0.215 -1.833 9.937 1.00 96.88 78 VAL A O 1
ATOM 576 N N . GLU A 1 79 ? 0.195 -4.018 9.656 1.00 97.00 79 GLU A N 1
ATOM 577 C CA . GLU A 1 79 ? 0.687 -4.254 11.020 1.00 97.00 79 GLU A CA 1
ATOM 578 C C . GLU A 1 79 ? 2.127 -3.785 11.213 1.00 97.00 79 GLU A C 1
ATOM 580 O O . GLU A 1 79 ? 2.485 -3.303 12.285 1.00 97.00 79 GLU A O 1
ATOM 585 N N . ALA A 1 80 ? 2.946 -3.887 10.168 1.00 96.56 80 ALA A N 1
ATOM 586 C CA . ALA A 1 80 ? 4.317 -3.402 10.176 1.00 96.56 80 ALA A CA 1
ATOM 587 C C . ALA A 1 80 ? 4.720 -2.878 8.798 1.00 96.56 80 ALA A C 1
ATOM 589 O O . ALA A 1 80 ? 4.270 -3.371 7.762 1.00 96.56 80 ALA A O 1
ATOM 590 N N . TYR A 1 81 ? 5.616 -1.897 8.798 1.00 95.94 81 TYR A N 1
ATOM 591 C CA . TYR A 1 81 ? 6.246 -1.365 7.599 1.00 95.94 81 TYR A CA 1
ATOM 592 C C . TYR A 1 81 ? 7.763 -1.440 7.749 1.00 95.94 81 TYR A C 1
ATOM 594 O O . TYR A 1 81 ? 8.321 -0.937 8.725 1.00 95.94 81 TYR A O 1
ATOM 602 N N . ARG A 1 82 ? 8.431 -2.056 6.771 1.00 94.50 82 ARG A N 1
ATOM 603 C CA . ARG A 1 82 ? 9.890 -2.066 6.673 1.00 94.50 82 ARG A CA 1
ATOM 604 C C . ARG A 1 82 ? 10.306 -1.148 5.520 1.00 94.50 82 ARG A C 1
ATOM 606 O O . ARG A 1 82 ? 10.075 -1.512 4.364 1.00 94.50 82 ARG A O 1
ATOM 613 N N . PRO A 1 83 ? 10.907 0.021 5.802 1.00 89.44 83 PRO A N 1
ATOM 614 C CA . PRO A 1 83 ? 11.391 0.905 4.753 1.00 89.44 83 PRO A CA 1
ATOM 615 C C . PRO A 1 83 ? 12.552 0.266 3.985 1.00 89.44 83 PRO A C 1
ATOM 617 O O . PRO A 1 83 ? 13.259 -0.603 4.498 1.00 89.44 83 PRO A O 1
ATOM 620 N N . ALA A 1 84 ? 12.750 0.716 2.749 1.00 86.62 84 ALA A N 1
ATOM 621 C CA . ALA A 1 84 ? 13.939 0.384 1.983 1.00 86.62 84 ALA A CA 1
ATOM 622 C C . ALA A 1 84 ? 15.168 1.103 2.560 1.00 86.62 84 ALA A C 1
ATOM 624 O O . ALA A 1 84 ? 15.118 2.299 2.848 1.00 86.62 84 ALA A O 1
ATOM 625 N N . GLU A 1 85 ? 16.284 0.387 2.669 1.00 81.94 85 GLU A N 1
ATOM 626 C CA . GLU A 1 85 ? 17.604 0.982 2.879 1.00 81.94 85 GLU A CA 1
ATOM 627 C C . GLU A 1 85 ? 18.266 1.175 1.504 1.00 81.94 85 GLU A C 1
ATOM 629 O O . GLU A 1 85 ? 18.506 0.206 0.781 1.00 81.94 85 GLU A O 1
ATOM 634 N N . GLY A 1 86 ? 18.511 2.427 1.097 1.00 70.12 86 GLY A N 1
ATOM 635 C CA . GLY A 1 86 ? 19.082 2.747 -0.220 1.00 70.12 86 GLY A CA 1
ATOM 636 C C . GLY A 1 86 ? 18.187 2.294 -1.393 1.00 70.12 86 GLY A C 1
ATOM 637 O O . GLY A 1 86 ? 16.975 2.495 -1.322 1.00 70.12 86 GLY A O 1
ATOM 638 N N . PRO A 1 87 ? 18.728 1.660 -2.457 1.00 70.94 87 PRO A N 1
ATOM 639 C CA . PRO A 1 87 ? 17.940 1.112 -3.574 1.00 70.94 87 PRO A CA 1
ATOM 640 C C . PRO A 1 87 ? 17.202 -0.194 -3.205 1.00 70.94 87 PRO A C 1
ATOM 642 O O . PRO A 1 87 ? 16.818 -0.985 -4.070 1.00 70.94 87 PRO A O 1
ATOM 645 N N . GLY A 1 88 ? 17.064 -0.471 -1.905 1.00 81.62 88 GLY A N 1
ATOM 646 C CA . GLY A 1 88 ? 16.390 -1.645 -1.384 1.00 81.62 88 GLY A CA 1
ATOM 647 C C . GLY A 1 88 ? 14.896 -1.665 -1.698 1.00 81.62 88 GLY A C 1
ATOM 648 O O . GLY A 1 88 ? 14.305 -0.736 -2.253 1.00 81.62 88 GLY A O 1
ATOM 649 N N . THR A 1 89 ? 14.262 -2.767 -1.318 1.00 88.75 89 THR A N 1
ATOM 650 C CA . THR A 1 89 ? 12.831 -2.953 -1.535 1.00 88.75 89 THR A CA 1
ATOM 651 C C . THR A 1 89 ? 12.071 -2.770 -0.226 1.00 88.75 89 THR A C 1
ATOM 653 O O . THR A 1 89 ? 12.411 -3.449 0.745 1.00 88.75 89 THR A O 1
ATOM 656 N N . PRO A 1 90 ? 11.069 -1.876 -0.167 1.00 93.25 90 PRO A N 1
ATOM 657 C CA . PRO A 1 90 ? 10.241 -1.733 1.017 1.00 93.25 90 PRO A CA 1
ATOM 658 C C . PRO A 1 90 ? 9.239 -2.893 1.129 1.00 93.25 90 PRO A C 1
ATOM 660 O O . PRO A 1 90 ? 8.878 -3.526 0.134 1.00 93.25 90 PRO A O 1
ATOM 663 N N . TRP A 1 91 ? 8.786 -3.174 2.352 1.00 95.50 91 TRP A N 1
ATOM 664 C CA . TRP A 1 91 ? 7.853 -4.267 2.645 1.00 95.50 91 TRP A CA 1
ATOM 665 C C . TRP A 1 91 ? 6.734 -3.832 3.591 1.00 95.50 91 TRP A C 1
ATOM 667 O O . TRP A 1 91 ? 6.948 -3.020 4.493 1.00 95.50 91 TRP A O 1
ATOM 677 N N . LEU A 1 92 ? 5.557 -4.434 3.422 1.00 96.69 92 LEU A N 1
ATOM 678 C CA . LEU A 1 92 ? 4.397 -4.276 4.301 1.00 96.69 92 LEU A CA 1
ATOM 679 C C . LEU A 1 92 ? 4.004 -5.630 4.887 1.00 96.69 92 LEU A C 1
ATOM 681 O O . LEU A 1 92 ? 3.905 -6.611 4.155 1.00 96.69 92 LEU A O 1
ATOM 685 N N . LEU A 1 93 ? 3.752 -5.682 6.191 1.00 97.00 93 LEU A N 1
ATOM 686 C CA . LEU A 1 93 ? 3.096 -6.814 6.833 1.00 97.00 93 LEU A CA 1
ATOM 687 C C . LEU A 1 93 ? 1.595 -6.544 6.856 1.00 97.00 93 LEU A C 1
ATOM 689 O O . LEU A 1 93 ? 1.134 -5.672 7.592 1.00 97.00 93 LEU A O 1
ATOM 693 N N . LEU A 1 94 ? 0.844 -7.282 6.045 1.00 96.12 94 LEU A N 1
ATOM 694 C CA . LEU A 1 94 ? -0.611 -7.205 6.006 1.00 96.12 94 LEU A CA 1
ATOM 695 C C . LEU A 1 94 ? -1.208 -8.237 6.961 1.00 96.12 94 LEU A C 1
ATOM 697 O O . LEU A 1 94 ? -0.824 -9.410 6.930 1.00 96.12 94 LEU A O 1
ATOM 701 N N . ARG A 1 95 ? -2.195 -7.825 7.762 1.00 94.69 95 ARG A N 1
ATOM 702 C CA . ARG A 1 95 ? -2.970 -8.748 8.599 1.00 94.69 95 ARG A CA 1
ATOM 703 C C . ARG A 1 95 ? -3.671 -9.779 7.714 1.00 94.69 95 ARG A C 1
ATOM 705 O O . ARG A 1 95 ? -4.573 -9.427 6.960 1.00 94.69 95 ARG A O 1
ATOM 712 N N . GLY A 1 96 ? -3.271 -11.043 7.837 1.00 92.06 96 GLY A N 1
ATOM 713 C CA . GLY A 1 96 ? -3.752 -12.151 7.012 1.00 92.06 96 GLY A CA 1
ATOM 714 C C . GLY A 1 96 ? -2.712 -12.573 5.969 1.00 92.06 96 GLY A C 1
ATOM 715 O O . GLY A 1 96 ? -1.982 -13.524 6.239 1.00 92.06 96 GLY A O 1
ATOM 716 N N . PRO A 1 97 ? -2.587 -11.881 4.818 1.00 88.38 97 PRO A N 1
ATOM 717 C CA . PRO A 1 97 ? -1.686 -12.283 3.729 1.00 88.38 97 PRO A CA 1
ATOM 718 C C . PRO A 1 97 ? -0.209 -12.384 4.137 1.00 88.38 97 PRO A C 1
ATOM 720 O O . PRO A 1 97 ? 0.553 -13.125 3.512 1.00 88.38 97 PRO A O 1
ATOM 723 N N . GLY A 1 98 ? 0.204 -11.661 5.182 1.00 94.88 98 GLY A N 1
ATOM 724 C CA . GLY A 1 98 ? 1.574 -11.640 5.675 1.00 94.88 98 GLY A CA 1
ATOM 725 C C . GLY A 1 98 ? 2.426 -10.586 4.971 1.00 94.88 98 GLY A C 1
ATOM 726 O O . GLY A 1 98 ? 1.931 -9.542 4.546 1.00 94.88 98 GLY A O 1
ATOM 727 N N . TRP A 1 99 ? 3.732 -10.838 4.881 1.00 95.62 99 TRP A N 1
ATOM 728 C CA . TRP A 1 99 ? 4.668 -9.906 4.256 1.00 95.62 99 TRP A CA 1
ATOM 729 C C . TRP A 1 99 ? 4.453 -9.818 2.744 1.00 95.62 99 TRP A C 1
ATOM 731 O O . TRP A 1 99 ? 4.376 -10.837 2.053 1.00 95.62 99 TRP A O 1
ATOM 741 N N . ARG A 1 100 ? 4.391 -8.587 2.237 1.00 95.62 100 ARG A N 1
ATOM 742 C CA . ARG A 1 100 ? 4.295 -8.257 0.816 1.00 95.62 100 ARG A CA 1
ATOM 743 C C . ARG A 1 100 ? 5.304 -7.206 0.418 1.00 95.62 100 ARG A C 1
ATOM 745 O O . ARG A 1 100 ? 5.632 -6.299 1.189 1.00 95.62 100 ARG A O 1
ATOM 752 N N . ARG A 1 101 ? 5.809 -7.370 -0.798 1.00 94.69 101 ARG A N 1
ATOM 753 C CA . ARG A 1 101 ? 6.869 -6.545 -1.354 1.00 94.69 101 ARG A CA 1
ATOM 754 C C . ARG A 1 101 ? 6.251 -5.340 -2.050 1.00 94.69 101 ARG A C 1
ATOM 756 O O . ARG A 1 101 ? 5.256 -5.475 -2.752 1.00 94.69 101 ARG A O 1
ATOM 763 N N . LEU A 1 102 ? 6.842 -4.169 -1.881 1.00 93.06 102 LEU A N 1
ATOM 764 C CA . LEU A 1 102 ? 6.516 -2.995 -2.689 1.00 93.06 102 LEU A CA 1
ATOM 765 C C . LEU A 1 102 ? 7.486 -2.903 -3.877 1.00 93.06 102 LEU A C 1
ATOM 767 O O . LEU A 1 102 ? 8.551 -3.519 -3.835 1.00 93.06 102 LEU A O 1
ATOM 771 N N . PRO A 1 103 ? 7.180 -2.149 -4.942 1.00 90.06 103 PRO A N 1
ATOM 772 C CA . PRO A 1 103 ? 8.172 -1.829 -5.961 1.00 90.06 103 PRO A CA 1
ATOM 773 C C . PRO A 1 103 ? 9.358 -1.085 -5.332 1.00 90.06 103 PRO A C 1
ATOM 775 O O . PRO A 1 103 ? 9.248 -0.536 -4.229 1.00 90.06 103 PRO A O 1
ATOM 778 N N . ARG A 1 104 ? 10.512 -1.089 -6.003 1.00 85.81 104 ARG A N 1
ATOM 779 C CA . ARG A 1 104 ? 11.713 -0.448 -5.453 1.00 85.81 104 ARG A CA 1
ATOM 780 C C . ARG A 1 104 ? 11.490 1.049 -5.247 1.00 85.81 104 ARG A C 1
ATOM 782 O O . ARG A 1 104 ? 10.777 1.694 -6.008 1.00 85.81 104 ARG A O 1
ATOM 789 N N . ALA A 1 105 ? 12.093 1.593 -4.194 1.00 74.50 105 ALA A N 1
ATOM 790 C CA . ALA A 1 105 ? 11.843 2.969 -3.769 1.00 74.50 105 ALA A CA 1
ATOM 791 C C . ALA A 1 105 ? 12.445 4.038 -4.704 1.00 74.50 105 ALA A C 1
ATOM 793 O O . ALA A 1 105 ? 12.060 5.200 -4.594 1.00 74.50 105 ALA A O 1
ATOM 794 N N . ASP A 1 106 ? 13.374 3.659 -5.586 1.00 74.88 106 ASP A N 1
ATOM 795 C CA . ASP A 1 106 ? 13.966 4.507 -6.629 1.00 74.88 106 ASP A CA 1
ATOM 796 C C . ASP A 1 106 ? 13.031 4.714 -7.833 1.00 74.88 106 ASP A C 1
ATOM 798 O O . ASP A 1 106 ? 13.162 5.693 -8.568 1.00 74.88 106 ASP A O 1
ATOM 802 N N . GLU A 1 107 ? 12.044 3.836 -8.007 1.00 78.38 107 GLU A N 1
ATOM 803 C CA . GLU A 1 107 ? 10.955 4.017 -8.956 1.00 78.38 107 GLU A CA 1
ATOM 804 C C . GLU A 1 107 ? 9.873 4.921 -8.353 1.00 78.38 107 GLU A C 1
ATOM 806 O O . GLU A 1 107 ? 9.412 4.705 -7.231 1.00 78.38 107 GLU A O 1
ATOM 811 N N . ARG A 1 108 ? 9.375 5.890 -9.135 1.00 81.25 108 ARG A N 1
ATOM 812 C CA . ARG A 1 108 ? 8.335 6.838 -8.686 1.00 81.25 108 ARG A CA 1
ATOM 813 C C . ARG A 1 108 ? 7.101 6.131 -8.111 1.00 81.25 108 ARG A C 1
ATOM 815 O O . ARG A 1 108 ? 6.574 6.548 -7.083 1.00 81.25 108 ARG A O 1
ATOM 822 N N . ALA A 1 109 ? 6.672 5.036 -8.741 1.00 81.44 109 ALA A N 1
ATOM 823 C CA . ALA A 1 109 ? 5.562 4.217 -8.257 1.00 81.44 109 ALA A CA 1
ATOM 824 C C . ALA A 1 109 ? 5.873 3.560 -6.899 1.00 81.44 109 ALA A C 1
ATOM 826 O O . ALA A 1 109 ? 5.029 3.562 -6.004 1.00 81.44 109 ALA A O 1
ATOM 827 N N . GLY A 1 110 ? 7.092 3.048 -6.709 1.00 86.50 110 GLY A N 1
ATOM 828 C CA . GLY A 1 110 ? 7.516 2.461 -5.440 1.00 86.50 110 GLY A CA 1
ATOM 829 C C . GLY A 1 110 ? 7.613 3.489 -4.318 1.00 86.50 110 GLY A C 1
ATOM 830 O O . GLY A 1 110 ? 7.150 3.212 -3.213 1.00 86.50 110 GLY A O 1
ATOM 831 N N . THR A 1 111 ? 8.110 4.702 -4.595 1.00 89.19 111 THR A N 1
ATOM 832 C CA . THR A 1 111 ? 8.114 5.807 -3.618 1.00 89.19 111 THR A CA 1
ATOM 833 C C . THR A 1 111 ? 6.697 6.134 -3.138 1.00 89.19 111 THR A C 1
ATOM 835 O O . THR A 1 111 ? 6.458 6.266 -1.936 1.00 89.19 111 THR A O 1
ATOM 838 N N . VAL A 1 112 ? 5.740 6.230 -4.067 1.00 90.06 112 VAL A N 1
ATOM 839 C CA . VAL A 1 112 ? 4.336 6.537 -3.758 1.00 90.06 112 VAL A CA 1
ATOM 840 C C . VAL A 1 112 ? 3.697 5.430 -2.923 1.00 90.06 112 VAL A C 1
ATOM 842 O O . VAL A 1 112 ? 3.100 5.710 -1.884 1.00 90.06 112 VAL A O 1
ATOM 845 N N . LEU A 1 113 ? 3.847 4.168 -3.327 1.00 92.31 113 LEU A N 1
ATOM 846 C CA . LEU A 1 113 ? 3.259 3.043 -2.598 1.00 92.31 113 LEU A CA 1
ATOM 847 C C . LEU A 1 113 ? 3.910 2.852 -1.220 1.00 92.31 113 LEU A C 1
ATOM 849 O O . LEU A 1 113 ? 3.218 2.540 -0.253 1.00 92.31 113 LEU A O 1
ATOM 853 N N . ALA A 1 114 ? 5.214 3.107 -1.091 1.00 93.00 114 ALA A N 1
ATOM 854 C CA . ALA A 1 114 ? 5.898 3.133 0.199 1.00 93.00 114 ALA A CA 1
ATOM 855 C C . ALA A 1 114 ? 5.356 4.243 1.111 1.00 93.00 114 ALA A C 1
ATOM 857 O O . ALA A 1 114 ? 5.118 4.001 2.296 1.00 93.00 114 ALA A O 1
ATOM 858 N N . PHE A 1 115 ? 5.095 5.437 0.566 1.00 92.50 115 PHE A N 1
ATOM 859 C CA . PHE A 1 115 ? 4.454 6.521 1.309 1.00 92.50 115 PHE A CA 1
ATOM 860 C C . PHE A 1 115 ? 3.043 6.134 1.777 1.00 92.50 115 PHE A C 1
ATOM 862 O O . PHE A 1 115 ? 2.736 6.285 2.960 1.00 92.50 115 PHE A O 1
ATOM 869 N N . LEU A 1 116 ? 2.205 5.587 0.890 1.00 93.69 116 LEU A N 1
ATOM 870 C CA . LEU A 1 116 ? 0.846 5.145 1.226 1.00 93.69 116 LEU A CA 1
ATOM 871 C C . LEU A 1 116 ? 0.852 4.020 2.271 1.00 93.69 116 LEU A C 1
ATOM 873 O O . LEU A 1 116 ? 0.100 4.081 3.242 1.00 93.69 116 LEU A O 1
ATOM 877 N N . GLY A 1 117 ? 1.740 3.033 2.130 1.00 93.81 117 GLY A N 1
ATOM 878 C CA . GLY A 1 117 ? 1.906 1.947 3.096 1.00 93.81 117 GLY A CA 1
ATOM 879 C C . GLY A 1 117 ? 2.370 2.437 4.471 1.00 93.81 117 GLY A C 1
ATOM 880 O O . GLY A 1 117 ? 1.831 2.019 5.497 1.00 93.81 117 GLY A O 1
ATOM 881 N N . ALA A 1 118 ? 3.309 3.386 4.508 1.00 94.25 118 ALA A N 1
ATOM 882 C CA . ALA A 1 118 ? 3.738 4.026 5.748 1.00 94.25 118 ALA A CA 1
ATOM 883 C C . ALA A 1 118 ? 2.607 4.847 6.394 1.00 94.25 118 ALA A C 1
ATOM 885 O O . ALA A 1 118 ? 2.452 4.819 7.615 1.00 94.25 118 ALA A O 1
ATOM 886 N N . GLN A 1 119 ? 1.799 5.559 5.601 1.00 94.75 119 GLN A N 1
ATOM 887 C CA . GLN A 1 119 ? 0.620 6.281 6.092 1.00 94.75 119 GLN A CA 1
ATOM 888 C C . GLN A 1 119 ? -0.428 5.327 6.670 1.00 94.75 119 GLN A C 1
ATOM 890 O O . GLN A 1 119 ? -0.911 5.559 7.779 1.00 94.75 119 GLN A O 1
ATOM 895 N N . ALA A 1 120 ? -0.737 4.232 5.976 1.00 94.31 120 ALA A N 1
ATOM 896 C CA . ALA A 1 120 ? -1.656 3.203 6.457 1.00 94.31 120 ALA A CA 1
ATOM 897 C C . ALA A 1 120 ? -1.185 2.607 7.791 1.00 94.31 120 ALA A C 1
ATOM 899 O O . ALA A 1 120 ? -1.952 2.557 8.750 1.00 94.31 120 ALA A O 1
ATOM 900 N N . HIS A 1 121 ? 0.101 2.254 7.892 1.00 96.12 121 HIS A N 1
ATOM 901 C CA . HIS A 1 121 ? 0.690 1.753 9.132 1.00 96.12 121 HIS A CA 1
ATOM 902 C C . HIS A 1 121 ? 0.585 2.767 10.281 1.00 96.12 121 HIS A C 1
ATOM 904 O O . HIS A 1 121 ? 0.162 2.424 11.382 1.00 96.12 121 HIS A O 1
ATOM 910 N N . ARG A 1 122 ? 0.934 4.035 10.027 1.00 96.12 122 ARG A N 1
ATOM 911 C CA . ARG A 1 122 ? 0.916 5.095 11.049 1.00 96.12 122 ARG A CA 1
ATOM 912 C C . ARG A 1 122 ? -0.486 5.460 11.520 1.00 96.12 122 ARG A C 1
ATOM 914 O O . ARG A 1 122 ? -0.654 5.830 12.676 1.00 96.12 122 ARG A O 1
ATOM 921 N N . THR A 1 123 ? -1.462 5.429 10.619 1.00 94.75 123 THR A N 1
ATOM 922 C CA . THR A 1 123 ? -2.850 5.810 10.920 1.00 94.75 123 THR A CA 1
ATOM 923 C C . THR A 1 123 ? -3.688 4.638 11.416 1.00 94.75 123 THR A C 1
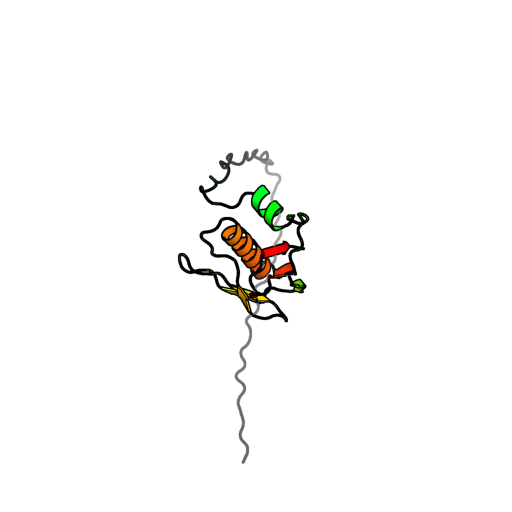ATOM 925 O O . THR A 1 123 ? -4.749 4.861 11.988 1.00 94.75 123 THR A O 1
ATOM 928 N N . GLY A 1 124 ? -3.235 3.400 11.196 1.00 92.69 124 GLY A N 1
ATOM 929 C CA . GLY A 1 124 ? -3.995 2.191 11.507 1.00 92.69 124 GLY A CA 1
ATOM 930 C C . GLY A 1 124 ? -5.261 2.028 10.661 1.00 92.69 124 GLY A C 1
ATOM 931 O O . GLY A 1 124 ? -6.092 1.187 10.992 1.00 92.69 124 GLY A O 1
ATOM 932 N N . ARG A 1 125 ? -5.435 2.826 9.597 1.00 91.19 125 ARG A N 1
ATOM 933 C CA . ARG A 1 125 ? -6.601 2.742 8.709 1.00 91.19 125 ARG A CA 1
ATOM 934 C C . ARG A 1 125 ? -6.496 1.499 7.822 1.00 91.19 125 ARG A C 1
ATOM 936 O O . ARG A 1 125 ? -5.395 1.187 7.353 1.00 91.19 125 ARG A O 1
ATOM 943 N N . PRO A 1 126 ? -7.612 0.795 7.570 1.00 93.25 126 PRO A N 1
ATOM 944 C CA . PRO A 1 126 ? -7.614 -0.305 6.624 1.00 93.25 126 PRO A CA 1
ATOM 945 C C . PRO A 1 126 ? -7.331 0.200 5.208 1.00 93.25 126 PRO A C 1
ATOM 947 O O . PRO A 1 126 ? -7.640 1.337 4.849 1.00 93.25 126 PRO A O 1
ATOM 950 N N . VAL A 1 127 ? -6.769 -0.680 4.388 1.00 94.44 127 VAL A N 1
ATOM 951 C CA . VAL A 1 127 ? -6.465 -0.428 2.980 1.00 94.44 127 VAL A CA 1
ATOM 952 C C . VAL A 1 127 ? -7.001 -1.540 2.097 1.00 94.44 127 VAL A C 1
ATOM 954 O O . VAL A 1 127 ? -7.227 -2.663 2.552 1.00 94.44 127 VAL A O 1
ATOM 957 N N . SER A 1 128 ? -7.182 -1.229 0.818 1.00 94.19 128 SER A N 1
ATOM 958 C CA . SER A 1 128 ? -7.302 -2.246 -0.226 1.00 94.19 128 SER A CA 1
ATOM 959 C C . SER A 1 128 ? -6.029 -2.275 -1.054 1.00 94.19 128 SER A C 1
ATOM 961 O O . SER A 1 128 ? -5.551 -1.225 -1.481 1.00 94.19 128 SER A O 1
ATOM 963 N N . VAL A 1 129 ? -5.479 -3.463 -1.285 1.00 94.31 129 VAL A N 1
ATOM 964 C CA . VAL A 1 129 ? -4.252 -3.634 -2.068 1.00 94.31 129 VAL A CA 1
ATOM 965 C C . VAL A 1 129 ? -4.455 -4.621 -3.204 1.00 94.31 129 VAL A C 1
ATOM 967 O O . VAL A 1 129 ? -5.164 -5.615 -3.048 1.00 94.31 129 VAL A O 1
ATOM 970 N N . LEU A 1 130 ? -3.807 -4.344 -4.332 1.00 93.25 130 LEU A N 1
ATOM 971 C CA . LEU A 1 130 ? -3.694 -5.263 -5.459 1.00 93.25 130 LEU A CA 1
ATOM 972 C C . LEU A 1 130 ? -2.260 -5.772 -5.523 1.00 93.25 130 LEU A C 1
ATOM 974 O O . LEU A 1 130 ? -1.337 -4.963 -5.645 1.00 93.25 130 LEU A O 1
ATOM 978 N N . GLU A 1 131 ? -2.076 -7.086 -5.469 1.00 91.88 131 GLU A N 1
ATOM 979 C CA . GLU A 1 131 ? -0.776 -7.731 -5.671 1.00 91.88 131 GLU A CA 1
ATOM 980 C C . GLU A 1 131 ? -0.716 -8.498 -6.988 1.00 91.88 131 GLU A C 1
ATOM 982 O O . GLU A 1 131 ? -1.732 -9.007 -7.454 1.00 91.88 131 GLU A O 1
ATOM 987 N N . ASP A 1 132 ? 0.467 -8.582 -7.589 1.00 90.69 132 ASP A N 1
ATOM 988 C CA . ASP A 1 132 ? 0.723 -9.490 -8.709 1.00 90.69 132 ASP A CA 1
ATOM 989 C C . ASP A 1 132 ? 1.004 -10.930 -8.239 1.00 90.69 132 ASP A C 1
ATOM 991 O O . ASP A 1 132 ? 1.007 -11.231 -7.041 1.00 90.69 132 ASP A O 1
ATOM 995 N N . ALA A 1 133 ? 1.222 -11.837 -9.195 1.00 86.94 133 ALA A N 1
ATOM 996 C CA . ALA A 1 133 ? 1.484 -13.251 -8.927 1.00 86.94 133 ALA A CA 1
ATOM 997 C C . ALA A 1 133 ? 2.776 -13.481 -8.118 1.00 86.94 133 ALA A C 1
ATOM 999 O O . ALA A 1 133 ? 2.917 -14.494 -7.434 1.00 86.94 133 ALA A O 1
ATOM 1000 N N . GLU A 1 134 ? 3.709 -12.530 -8.159 1.00 86.88 134 GLU A N 1
ATOM 1001 C CA . GLU A 1 134 ? 4.971 -12.549 -7.425 1.00 86.88 134 GLU A CA 1
ATOM 1002 C C . GLU A 1 134 ? 4.853 -11.953 -6.008 1.00 86.88 134 GLU A C 1
ATOM 1004 O O . GLU A 1 134 ? 5.855 -11.862 -5.289 1.00 86.88 134 GLU A O 1
ATOM 1009 N N . GLY A 1 135 ? 3.653 -11.533 -5.590 1.00 86.69 135 GLY A N 1
ATOM 1010 C CA . GLY A 1 135 ? 3.403 -10.933 -4.278 1.00 86.69 135 GLY A CA 1
ATOM 1011 C C . GLY A 1 135 ? 3.929 -9.500 -4.149 1.00 86.69 135 GLY A C 1
ATOM 1012 O O . GLY A 1 135 ? 4.227 -9.042 -3.036 1.00 86.69 135 GLY A O 1
ATOM 1013 N N . VAL A 1 136 ? 4.082 -8.792 -5.275 1.00 92.12 136 VAL A N 1
ATOM 1014 C CA . VAL A 1 136 ? 4.404 -7.364 -5.315 1.00 92.12 136 VAL A CA 1
ATOM 1015 C C . VAL A 1 136 ? 3.124 -6.552 -5.368 1.00 92.12 136 VAL A C 1
ATOM 1017 O O . VAL A 1 136 ? 2.297 -6.706 -6.264 1.00 92.12 136 VAL A O 1
ATOM 1020 N N . ILE A 1 137 ? 2.984 -5.623 -4.433 1.00 93.31 137 ILE A N 1
ATOM 1021 C CA . ILE A 1 137 ? 1.861 -4.695 -4.405 1.00 93.31 137 ILE A CA 1
ATOM 1022 C C . ILE A 1 137 ? 2.009 -3.700 -5.556 1.00 93.31 137 ILE A C 1
ATOM 1024 O O . ILE A 1 137 ? 3.014 -3.000 -5.669 1.00 93.31 137 ILE A O 1
ATOM 1028 N N . ARG A 1 138 ? 0.986 -3.618 -6.402 1.00 91.75 138 ARG A N 1
ATOM 1029 C CA . ARG A 1 138 ? 0.915 -2.686 -7.532 1.00 91.75 138 ARG A CA 1
ATOM 1030 C C . ARG A 1 138 ? 0.031 -1.484 -7.247 1.00 91.75 138 ARG A C 1
ATOM 1032 O O . ARG A 1 138 ? 0.233 -0.446 -7.868 1.00 91.75 138 ARG A O 1
ATOM 1039 N N . GLN A 1 139 ? -0.922 -1.609 -6.324 1.00 92.56 139 GLN A N 1
ATOM 1040 C CA . GLN A 1 139 ? -1.840 -0.529 -5.957 1.00 92.56 139 GLN A CA 1
ATOM 1041 C C . GLN A 1 139 ? -2.193 -0.586 -4.471 1.00 92.56 139 GLN A C 1
ATOM 1043 O O . GLN A 1 139 ? -2.305 -1.674 -3.904 1.00 92.56 139 GLN A O 1
ATOM 1048 N N . ILE A 1 140 ? -2.392 0.586 -3.860 1.00 93.38 140 ILE A N 1
ATOM 1049 C CA . ILE A 1 140 ? -2.862 0.745 -2.478 1.00 93.38 140 ILE A CA 1
ATOM 1050 C C . ILE A 1 140 ? -3.928 1.835 -2.461 1.00 93.38 140 ILE A C 1
ATOM 1052 O O . ILE A 1 140 ? -3.650 2.966 -2.845 1.00 93.38 140 ILE A O 1
ATOM 1056 N N . TYR A 1 141 ? -5.107 1.506 -1.940 1.00 89.81 141 TYR A N 1
ATOM 1057 C CA . TYR A 1 141 ? -6.219 2.421 -1.707 1.00 89.81 141 TYR A CA 1
ATOM 1058 C C . TYR A 1 141 ? -6.379 2.636 -0.206 1.00 89.81 141 TYR A C 1
ATOM 1060 O O . TYR A 1 141 ? -6.569 1.675 0.544 1.00 89.81 141 TYR A O 1
ATOM 1068 N N . LEU A 1 142 ? -6.282 3.894 0.225 1.00 85.12 142 LEU A N 1
ATOM 1069 C CA . LEU A 1 142 ? -6.556 4.311 1.599 1.00 85.12 142 LEU A CA 1
ATOM 1070 C C . LEU A 1 142 ? -8.058 4.585 1.742 1.00 85.12 142 LEU A C 1
ATOM 1072 O O . LEU A 1 142 ? -8.602 5.373 0.969 1.00 85.12 142 LEU A O 1
ATOM 1076 N N . TRP A 1 143 ? -8.696 3.957 2.731 1.00 74.00 143 TRP A N 1
ATOM 1077 C CA . TRP A 1 143 ? -10.099 4.192 3.091 1.00 74.00 143 TRP A CA 1
ATOM 1078 C C . TRP A 1 143 ? -10.226 5.231 4.173 1.00 74.00 143 TRP A C 1
ATOM 1080 O O . TRP A 1 143 ? -9.478 5.138 5.171 1.00 74.00 143 TRP A O 1
#

Secondary structure (DSSP, 8-state):
------------PPPP------------------------PPPP-PPTTPPPHHHHHHHTT---SS----EEEEEE-EEEEE--STT---EEEETTTEEEEPPPTTSHHHHHHHHHHHHHHHHT--EEEEE-TTSBEEEEEE-

pLDDT: mean 72.09, std 20.87, range [37.44, 97.0]